Protein AF-A0A7Y2PHZ6-F1 (afdb_monomer)

Radius of gyration: 25.17 Å; Cα contacts (8 Å, |Δi|>4): 55; chains: 1; bounding box: 42×20×76 Å

Foldseek 3Di:
DVVVVVVVVVVVVVVVVVVVVVVVVVPQDPADEDEAEEADDPVVVVVVVVQVVPVSRHDHPYYHHDNDDDDPPD

Sequence (74 aa):
MSRFMQIFHHLIRSVLFLSVLSISSVQAADKIDLIIDTDPGADDVVALLLALASPEQLNVLGITTVAGNVRLDK

Secondary structure (DSSP, 8-state):
-HHHHHHHHHHHHHHHHHHHHHHHTT-PPPPEEEEEEE---HHHHHHHHHHHH-TTTEEEEEEEE---SS-S--

Nearest PDB structures (foldseek):
  6j0y-assembly2_B  TM=3.874E-01  e=3.697E+00  Saccharomyces cerevisiae S288C
  9f9m-assembly1_A  TM=4.445E-01  e=6.867E+00  Homo sapiens
  6j0y-assembly1_A  TM=3.952E-01  e=7.356E+00  Saccharomyces cerevisiae S288C

Mean predicted aligned error: 10.95 Å

Structure (mmCIF, N/CA/C/O backbone):
data_AF-A0A7Y2PHZ6-F1
#
_entry.id   AF-A0A7Y2PHZ6-F1
#
loop_
_atom_site.group_PDB
_atom_site.id
_atom_site.type_symbol
_atom_site.label_atom_id
_atom_site.label_alt_id
_atom_site.label_comp_id
_atom_site.label_asym_id
_atom_site.label_entity_id
_atom_site.label_seq_id
_atom_site.pdbx_PDB_ins_code
_atom_site.Cartn_x
_atom_site.Cartn_y
_atom_site.Cartn_z
_atom_site.occupancy
_atom_site.B_iso_or_equiv
_atom_site.auth_seq_id
_atom_site.auth_comp_id
_atom_site.auth_asym_id
_atom_site.auth_atom_id
_atom_site.pdbx_PDB_model_num
ATOM 1 N N . MET A 1 1 ? -24.174 5.381 57.088 1.00 62.28 1 MET A N 1
ATOM 2 C CA . MET A 1 1 ? -24.624 5.894 55.770 1.00 62.28 1 MET A CA 1
ATOM 3 C C . MET A 1 1 ? -23.537 6.640 54.993 1.00 62.28 1 MET A C 1
ATOM 5 O O . MET A 1 1 ? -23.383 6.354 53.814 1.00 62.28 1 MET A O 1
ATOM 9 N N .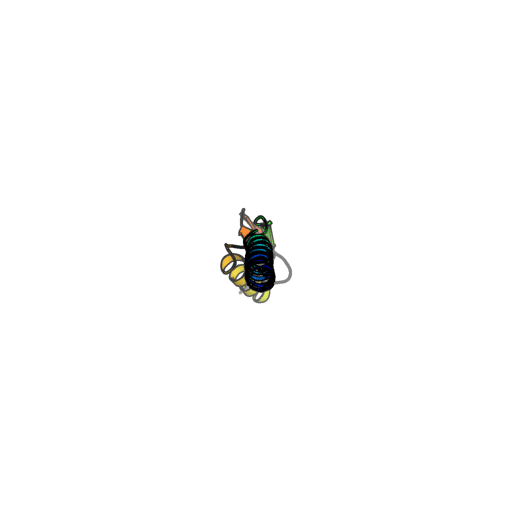 SER A 1 2 ? -22.732 7.513 55.61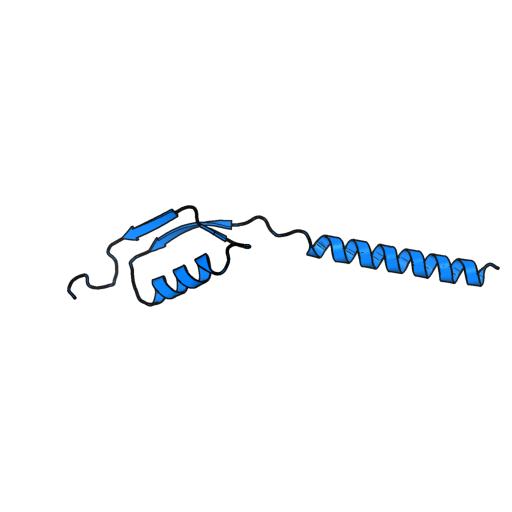5 1.00 75.44 2 SER A N 1
ATOM 10 C CA . SER A 1 2 ? -21.701 8.307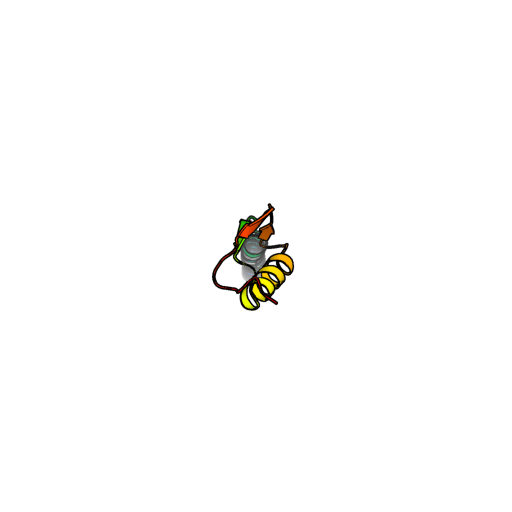 54.912 1.00 75.44 2 SER A CA 1
ATOM 11 C C . SER A 1 2 ? -20.594 7.484 54.233 1.00 75.44 2 SER A C 1
ATOM 13 O O . SER A 1 2 ? -20.287 7.735 53.073 1.00 75.44 2 SER A O 1
ATOM 15 N N . ARG A 1 3 ? -20.039 6.457 54.896 1.00 75.19 3 ARG A N 1
ATOM 16 C CA . ARG A 1 3 ? -18.983 5.596 54.315 1.00 75.19 3 ARG A CA 1
ATOM 17 C C . ARG A 1 3 ? -19.441 4.796 53.092 1.00 75.19 3 ARG A C 1
ATOM 19 O O . ARG A 1 3 ? -18.692 4.668 52.133 1.00 75.19 3 ARG A O 1
ATOM 26 N N . PHE A 1 4 ? -20.676 4.294 53.107 1.00 81.25 4 PHE A N 1
ATOM 27 C CA . PHE A 1 4 ? -21.252 3.572 51.968 1.00 81.25 4 PHE A CA 1
ATOM 28 C C . PHE A 1 4 ? -21.417 4.498 50.758 1.00 81.25 4 PHE A C 1
ATOM 30 O O . PHE A 1 4 ? -20.987 4.164 49.659 1.00 81.25 4 PHE A O 1
ATOM 37 N N . MET A 1 5 ? -21.939 5.709 50.983 1.00 81.94 5 MET A N 1
ATOM 38 C CA . MET A 1 5 ? -22.003 6.730 49.938 1.00 81.94 5 MET A CA 1
ATOM 39 C C . MET A 1 5 ? -20.613 7.122 49.428 1.00 81.94 5 MET A C 1
ATOM 41 O O . MET A 1 5 ? -20.458 7.315 48.230 1.00 81.94 5 MET A O 1
ATOM 45 N N . GLN A 1 6 ? -19.593 7.225 50.282 1.00 81.88 6 GLN A N 1
ATOM 46 C CA . GLN A 1 6 ? -18.227 7.545 49.844 1.00 81.88 6 GLN A CA 1
ATOM 47 C C . GLN A 1 6 ? -17.640 6.464 48.927 1.00 81.88 6 GLN A C 1
ATOM 49 O O . GLN A 1 6 ? -17.093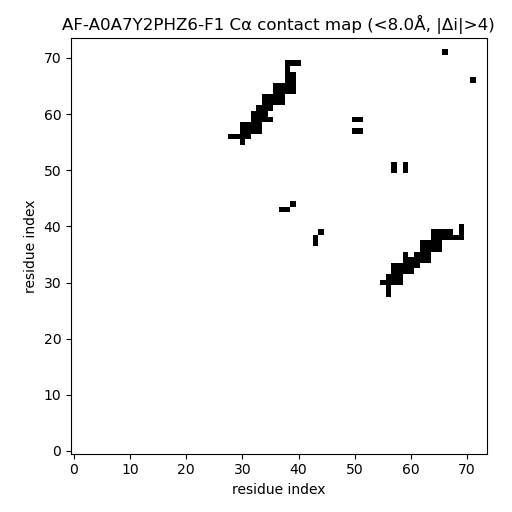 6.788 47.875 1.00 81.88 6 GLN A O 1
ATOM 54 N N . ILE A 1 7 ? -17.813 5.189 49.285 1.00 83.75 7 ILE A N 1
ATOM 55 C CA . ILE A 1 7 ? -17.377 4.052 48.461 1.00 83.75 7 ILE A CA 1
ATOM 56 C C . ILE A 1 7 ? -18.119 4.049 47.120 1.00 83.75 7 ILE A C 1
ATOM 58 O O . ILE A 1 7 ? -17.500 3.888 46.071 1.00 83.75 7 ILE A O 1
ATOM 62 N N . PHE A 1 8 ? -19.428 4.300 47.140 1.00 87.38 8 PHE A N 1
ATOM 63 C CA . PHE A 1 8 ? -20.249 4.379 45.934 1.00 87.38 8 PHE A CA 1
ATOM 64 C C . PHE A 1 8 ? -19.814 5.516 44.995 1.00 87.38 8 PHE A C 1
ATOM 66 O O . PHE A 1 8 ? -19.654 5.304 43.795 1.00 87.38 8 PHE A O 1
ATOM 73 N N . HIS A 1 9 ? -19.527 6.706 45.532 1.00 86.44 9 HIS A N 1
ATOM 74 C CA . HIS A 1 9 ? -19.000 7.817 44.735 1.00 86.44 9 HIS A CA 1
ATOM 75 C C . HIS A 1 9 ? -17.607 7.522 44.167 1.00 86.44 9 HIS A C 1
ATOM 77 O O . HIS A 1 9 ? -17.320 7.919 43.039 1.00 86.44 9 HIS A O 1
ATOM 83 N N . HIS A 1 10 ? -16.739 6.830 44.913 1.00 88.50 10 HIS A N 1
ATOM 84 C CA . HIS A 1 10 ? -15.441 6.401 44.392 1.00 88.50 10 HIS A CA 1
ATOM 85 C C . HIS A 1 10 ? -15.580 5.382 43.263 1.00 88.50 10 HIS A C 1
ATOM 87 O O . HIS A 1 10 ? -14.915 5.540 42.247 1.00 88.50 10 HIS A O 1
ATOM 93 N N . LEU A 1 11 ? -16.489 4.414 43.383 1.00 91.50 11 LEU A N 1
ATOM 94 C CA . LEU A 1 11 ? -16.792 3.466 42.308 1.00 91.50 11 LEU A CA 1
ATOM 95 C C . LEU A 1 11 ? -17.273 4.178 41.041 1.00 91.50 11 LEU A C 1
ATOM 97 O O . LEU A 1 11 ? -16.729 3.937 39.968 1.00 91.50 11 LEU A O 1
ATOM 101 N N . ILE A 1 12 ? -18.229 5.102 41.165 1.00 92.81 12 ILE A N 1
ATOM 102 C CA . ILE A 1 12 ? -18.740 5.870 40.020 1.00 92.81 12 ILE A CA 1
ATOM 103 C C . ILE A 1 12 ? -17.627 6.690 39.363 1.00 92.81 12 ILE A C 1
ATOM 105 O O . ILE A 1 12 ? -17.494 6.676 38.142 1.00 92.81 12 ILE A O 1
ATOM 109 N N . ARG A 1 13 ? -16.801 7.382 40.157 1.00 87.62 13 ARG A N 1
ATOM 110 C CA . ARG A 1 13 ? -15.677 8.175 39.636 1.00 87.62 13 ARG A CA 1
ATOM 111 C C . ARG A 1 13 ? -14.639 7.307 38.933 1.00 87.62 13 ARG A C 1
ATOM 113 O O . ARG A 1 13 ? -14.168 7.697 37.873 1.00 87.62 13 ARG A O 1
ATOM 120 N N . SER A 1 14 ? -14.315 6.140 39.486 1.00 88.62 14 SER A N 1
ATOM 121 C CA . SER A 1 14 ? -13.376 5.202 38.868 1.00 88.62 14 SER A CA 1
ATOM 122 C C . SER A 1 14 ? -13.912 4.644 37.552 1.00 88.62 14 SER A C 1
ATOM 124 O O . SER A 1 14 ? -13.169 4.590 36.580 1.00 88.62 14 SER A O 1
ATOM 126 N N . VAL A 1 15 ? -15.199 4.285 37.488 1.00 91.81 15 VAL A N 1
ATOM 127 C CA . VAL A 1 15 ? -15.842 3.802 36.253 1.00 91.81 15 VAL A CA 1
ATOM 128 C C . VAL A 1 15 ? -15.893 4.900 35.188 1.00 91.81 15 VAL A C 1
ATOM 130 O O . VAL A 1 15 ? -15.548 4.638 34.040 1.00 91.81 15 VAL A O 1
ATOM 133 N N . LEU A 1 16 ? -16.253 6.132 35.564 1.00 88.81 16 LEU A N 1
ATOM 134 C CA . LEU A 1 16 ? -16.236 7.289 34.660 1.00 88.81 16 LEU A CA 1
ATOM 135 C C . LEU A 1 16 ? -14.827 7.616 34.153 1.00 88.81 16 LEU A C 1
ATOM 137 O O . LEU A 1 16 ? -14.648 7.977 32.996 1.00 88.81 16 LEU A O 1
ATOM 141 N N . PHE A 1 17 ? -13.812 7.490 35.005 1.00 86.31 17 PHE A N 1
ATOM 142 C CA . PHE A 1 17 ? -12.427 7.704 34.599 1.00 86.31 17 PHE A CA 1
ATOM 143 C C . PHE A 1 17 ? -11.953 6.620 33.619 1.00 86.31 17 PHE A C 1
ATOM 145 O O . PHE A 1 17 ? -11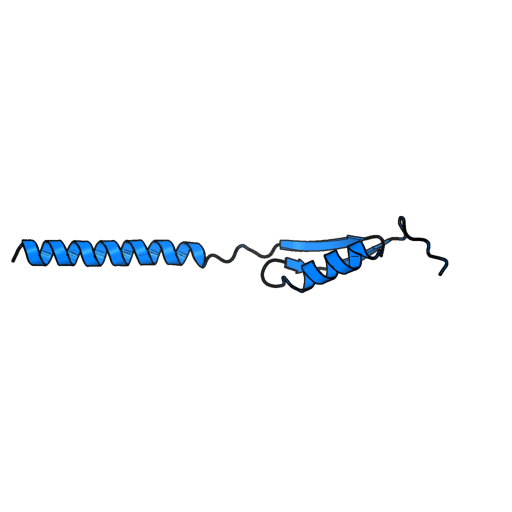.334 6.933 32.602 1.00 86.31 17 PHE A O 1
ATOM 152 N N 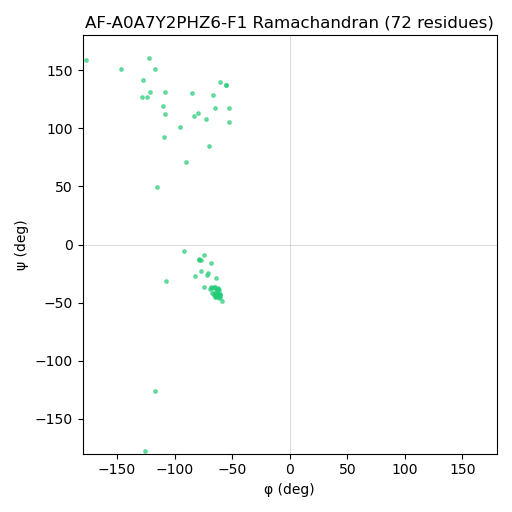. LEU A 1 18 ? -12.306 5.354 33.879 1.00 84.56 18 LEU A N 1
ATOM 153 C CA . LEU A 1 18 ? -11.998 4.236 32.985 1.00 84.56 18 LEU A CA 1
ATOM 154 C C . LEU A 1 18 ? -12.690 4.377 31.620 1.00 84.56 18 LEU A C 1
ATOM 156 O O . LEU A 1 18 ? -12.086 4.070 30.594 1.00 84.56 18 LEU A O 1
ATOM 160 N N . SER A 1 19 ? -13.940 4.852 31.589 1.00 81.56 19 SER A N 1
ATOM 161 C CA . SER A 1 19 ? -14.683 5.018 30.337 1.00 81.56 19 SER A CA 1
ATOM 162 C C . SER A 1 19 ? -14.120 6.141 29.466 1.00 81.56 19 SER A C 1
ATOM 164 O O . SER A 1 19 ? -14.013 5.966 28.256 1.00 81.56 19 SER A O 1
ATOM 166 N N . VAL A 1 20 ? -13.687 7.258 30.062 1.00 80.56 20 VAL A N 1
ATOM 167 C CA . VAL A 1 20 ? -13.027 8.352 29.329 1.00 80.56 20 VAL A CA 1
ATOM 168 C C . VAL A 1 20 ? -11.707 7.887 28.707 1.00 80.56 20 VAL A C 1
ATOM 170 O O . VAL A 1 20 ? -11.458 8.170 27.538 1.00 80.56 20 VAL A O 1
ATOM 173 N N . LEU A 1 21 ? -10.898 7.112 29.439 1.00 74.44 21 LEU A N 1
ATOM 174 C CA . LEU A 1 21 ? -9.649 6.544 28.912 1.00 74.44 21 LEU A CA 1
ATOM 175 C C . LEU A 1 21 ? -9.882 5.587 27.734 1.00 74.44 21 LEU A C 1
ATOM 177 O O . LEU A 1 21 ? -9.108 5.590 26.779 1.00 74.44 21 LEU A O 1
ATOM 181 N N . SER A 1 22 ? -10.960 4.800 27.773 1.00 68.50 22 SER A N 1
ATOM 182 C CA . SER A 1 22 ? -11.310 3.880 26.684 1.00 68.50 22 SER A CA 1
ATOM 183 C C . SER A 1 22 ? -11.809 4.59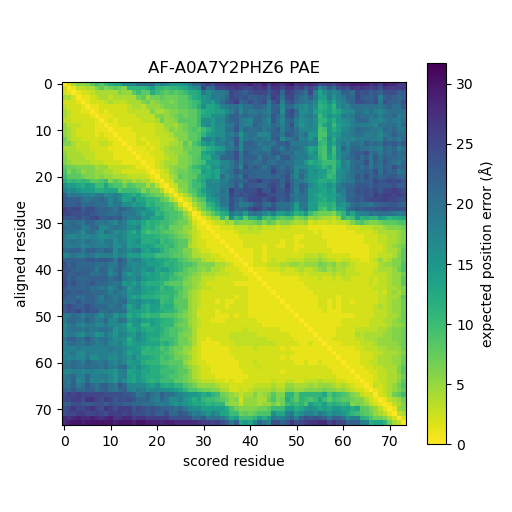0 25.422 1.00 68.50 22 SER A C 1
ATOM 185 O O . SER A 1 22 ? -11.728 4.017 24.340 1.00 68.50 22 SER A O 1
ATOM 187 N N . ILE A 1 23 ? -12.346 5.808 25.530 1.00 63.72 23 ILE A N 1
ATOM 188 C CA . ILE A 1 23 ? -12.828 6.574 24.370 1.00 63.72 23 ILE A CA 1
ATOM 189 C C . ILE A 1 23 ? -11.648 7.129 23.566 1.00 63.72 23 ILE A C 1
ATOM 191 O O . ILE A 1 23 ? -11.679 7.110 22.339 1.00 63.72 23 ILE A O 1
ATOM 195 N N . SER A 1 24 ? -10.569 7.546 24.234 1.00 59.12 24 SER A N 1
ATOM 196 C CA . SER A 1 24 ? -9.373 8.066 23.558 1.00 59.12 24 SER A CA 1
ATOM 197 C C . SER A 1 24 ? -8.666 7.025 22.685 1.00 59.12 24 SER A C 1
ATOM 199 O O . SER A 1 24 ? -8.068 7.394 21.681 1.00 59.12 24 SER A O 1
ATOM 201 N N . SER A 1 25 ? -8.756 5.731 23.013 1.00 58.06 25 SER A N 1
ATOM 202 C CA . SER A 1 25 ? -8.187 4.664 22.178 1.00 58.06 25 SER A CA 1
ATOM 203 C C . SER A 1 25 ? -9.048 4.301 20.962 1.00 58.06 25 SER A C 1
ATOM 205 O O . SER A 1 25 ? -8.576 3.579 20.091 1.00 58.06 25 SER A O 1
ATOM 207 N N . VAL A 1 26 ? -10.305 4.761 20.909 1.00 58.00 26 VAL A N 1
ATOM 208 C CA . VAL A 1 26 ? -11.241 4.512 19.792 1.00 58.00 26 VAL A CA 1
ATOM 209 C C . VAL A 1 26 ? -11.175 5.620 18.740 1.00 58.00 26 VAL A C 1
ATOM 211 O O . VAL A 1 26 ? -11.760 5.479 17.668 1.00 58.00 26 VAL A O 1
ATOM 214 N N . GLN A 1 27 ? -10.420 6.695 18.986 1.00 58.84 27 GLN A N 1
ATOM 215 C CA . GLN A 1 27 ? -10.118 7.670 17.947 1.00 58.84 27 GLN A CA 1
ATOM 216 C C . GLN A 1 27 ? -9.168 7.013 16.932 1.00 58.84 27 GLN A C 1
ATOM 218 O O . GLN A 1 27 ? -7.947 7.090 17.055 1.00 58.84 27 GLN A O 1
ATOM 223 N N . ALA A 1 28 ? -9.744 6.291 15.968 1.00 63.34 28 ALA A N 1
ATOM 224 C CA . ALA A 1 28 ? -9.040 5.809 14.794 1.00 63.34 28 ALA A CA 1
ATOM 225 C C . ALA A 1 28 ? -8.356 7.022 14.162 1.00 63.34 28 ALA A C 1
ATOM 227 O O . ALA A 1 28 ? -9.021 8.005 13.832 1.00 63.34 28 ALA A O 1
ATOM 228 N N . ALA A 1 29 ? -7.026 6.993 14.101 1.00 69.19 29 ALA A N 1
ATOM 229 C CA . ALA A 1 29 ? -6.270 8.023 13.411 1.00 69.19 29 ALA A CA 1
ATOM 230 C C . ALA A 1 29 ? -6.778 8.110 11.967 1.00 69.19 29 ALA A C 1
ATOM 232 O O . ALA A 1 29 ? -7.029 7.073 11.347 1.00 69.19 29 ALA A O 1
ATOM 233 N N . ASP A 1 30 ? -6.952 9.329 11.454 1.00 83.12 30 ASP A N 1
ATOM 234 C CA . ASP A 1 30 ? -7.368 9.521 10.067 1.00 83.12 30 ASP A CA 1
ATOM 235 C C . ASP A 1 30 ? -6.398 8.788 9.131 1.00 83.12 30 ASP A C 1
ATOM 237 O O . ASP A 1 30 ? -5.178 8.806 9.335 1.00 83.12 30 ASP A O 1
ATOM 241 N N . LYS A 1 31 ? -6.953 8.103 8.123 1.00 91.25 31 LYS A N 1
ATOM 242 C CA . LYS A 1 31 ? -6.157 7.338 7.160 1.00 91.25 31 LYS A CA 1
ATOM 243 C C . LYS A 1 31 ? -5.201 8.270 6.431 1.00 91.25 31 LYS A C 1
ATOM 245 O O . LYS A 1 31 ? -5.565 9.376 6.040 1.00 91.25 31 LYS A O 1
ATOM 250 N N . ILE A 1 32 ? -3.986 7.791 6.207 1.00 96.44 32 ILE A N 1
ATOM 251 C CA . ILE A 1 32 ? -3.005 8.501 5.400 1.00 96.44 32 ILE A CA 1
ATOM 252 C C . ILE A 1 32 ? -3.347 8.248 3.937 1.00 96.44 32 ILE A C 1
ATOM 254 O O . ILE A 1 32 ? -3.226 7.123 3.451 1.00 96.44 32 ILE A O 1
ATOM 258 N N . ASP A 1 33 ? -3.749 9.301 3.239 1.00 97.38 33 ASP A N 1
ATOM 259 C CA . ASP A 1 33 ? -3.850 9.297 1.786 1.00 97.38 33 ASP A CA 1
ATOM 260 C C . ASP A 1 33 ? -2.450 9.132 1.182 1.00 97.38 33 ASP A C 1
ATOM 262 O O . ASP A 1 33 ? -1.556 9.952 1.403 1.00 97.38 33 ASP A O 1
ATOM 266 N N . LEU A 1 34 ? -2.246 8.040 0.447 1.00 97.25 34 LEU A N 1
ATOM 267 C CA . LEU A 1 34 ? -0.934 7.594 -0.008 1.00 97.25 34 LEU A CA 1
ATOM 268 C C . LEU A 1 34 ? -0.908 7.439 -1.531 1.00 97.25 34 LEU A C 1
ATOM 270 O O . LEU A 1 34 ? -1.719 6.716 -2.107 1.00 97.25 34 LEU A O 1
ATOM 274 N N . ILE A 1 35 ? 0.069 8.075 -2.176 1.00 97.88 35 ILE A N 1
ATOM 275 C CA . ILE A 1 35 ? 0.466 7.789 -3.560 1.00 97.88 35 ILE A CA 1
ATOM 276 C C . ILE A 1 35 ? 1.822 7.091 -3.501 1.00 97.88 35 ILE A C 1
ATOM 278 O O . ILE A 1 35 ? 2.724 7.566 -2.812 1.00 97.88 35 ILE A O 1
ATOM 282 N N . ILE A 1 36 ? 1.955 5.970 -4.207 1.00 97.38 36 ILE A N 1
ATOM 283 C CA . ILE A 1 36 ? 3.196 5.192 -4.255 1.00 97.38 36 ILE A CA 1
ATOM 284 C C . ILE A 1 36 ? 3.822 5.379 -5.634 1.00 97.38 36 ILE A C 1
ATOM 286 O O . ILE A 1 36 ? 3.262 4.909 -6.618 1.00 97.38 36 ILE A O 1
ATOM 290 N N . ASP A 1 37 ? 4.970 6.048 -5.692 1.00 96.12 37 ASP A N 1
ATOM 291 C CA . ASP A 1 37 ? 5.805 6.155 -6.891 1.00 96.12 37 ASP A CA 1
ATOM 292 C C . ASP A 1 37 ? 7.088 5.351 -6.667 1.00 96.12 37 ASP A C 1
ATOM 294 O O . ASP A 1 37 ? 7.804 5.601 -5.698 1.00 96.12 37 ASP A O 1
ATOM 298 N N . THR A 1 38 ? 7.338 4.339 -7.496 1.00 94.12 38 THR A N 1
ATOM 299 C CA . THR A 1 38 ? 8.398 3.341 -7.256 1.00 94.12 38 THR A CA 1
ATOM 300 C C . THR A 1 38 ? 9.033 2.844 -8.558 1.00 94.12 38 THR A C 1
ATOM 302 O O . THR A 1 38 ? 8.382 2.823 -9.606 1.00 94.12 38 THR A O 1
ATOM 305 N N . ASP A 1 39 ? 10.303 2.436 -8.517 1.00 92.50 39 ASP A N 1
ATOM 306 C CA . ASP A 1 39 ? 10.979 1.681 -9.569 1.00 92.50 39 ASP A CA 1
ATOM 307 C C . ASP A 1 39 ? 10.939 0.168 -9.301 1.00 92.50 39 ASP A C 1
ATOM 309 O O . ASP A 1 39 ? 11.749 -0.320 -8.526 1.00 92.50 39 ASP A O 1
ATOM 313 N N . PRO A 1 40 ? 10.052 -0.613 -9.955 1.00 89.19 40 PRO A N 1
ATOM 314 C CA . PRO A 1 40 ? 9.702 -1.960 -9.501 1.00 89.19 40 PRO A CA 1
ATOM 315 C C . PRO A 1 40 ? 10.891 -2.909 -9.254 1.00 89.19 40 PRO A C 1
ATOM 317 O O . PRO A 1 40 ? 11.460 -3.480 -10.189 1.00 89.19 40 PRO A O 1
ATOM 320 N N . GLY A 1 41 ? 11.193 -3.143 -7.976 1.00 89.88 41 GLY A N 1
ATOM 321 C CA . GLY A 1 41 ? 12.143 -4.118 -7.455 1.00 89.88 41 GLY A CA 1
ATOM 322 C C . GLY A 1 41 ? 11.527 -5.069 -6.424 1.00 89.88 41 GLY A C 1
ATOM 323 O O . GLY A 1 41 ? 10.324 -5.075 -6.156 1.00 89.88 41 GLY A O 1
ATOM 324 N N . ALA A 1 42 ? 12.354 -5.956 -5.866 1.00 91.00 42 ALA A N 1
ATOM 325 C CA . ALA A 1 42 ? 11.883 -6.957 -4.904 1.00 91.00 42 ALA A CA 1
ATOM 326 C C . ALA A 1 42 ? 11.428 -6.320 -3.580 1.00 91.00 42 ALA A C 1
ATOM 328 O O . ALA A 1 42 ? 10.456 -6.763 -2.971 1.00 91.00 42 ALA A O 1
ATOM 329 N N . ASP A 1 43 ? 12.132 -5.283 -3.143 1.00 91.50 43 ASP A N 1
ATOM 330 C CA . ASP A 1 43 ? 11.826 -4.476 -1.970 1.00 91.50 43 ASP A CA 1
ATOM 331 C C . ASP A 1 43 ? 10.554 -3.639 -2.150 1.00 91.50 43 ASP A C 1
ATOM 333 O O . ASP A 1 43 ? 9.743 -3.573 -1.223 1.00 91.50 43 ASP A O 1
ATOM 337 N N . ASP A 1 44 ? 10.294 -3.112 -3.345 1.00 93.25 44 ASP A N 1
ATOM 338 C CA . ASP A 1 44 ? 9.060 -2.371 -3.636 1.00 93.25 44 ASP A CA 1
ATOM 339 C C . ASP A 1 44 ? 7.818 -3.250 -3.573 1.00 93.25 44 ASP A C 1
ATOM 341 O O . ASP A 1 44 ? 6.777 -2.826 -3.073 1.00 93.25 44 ASP A O 1
ATOM 345 N N . VAL A 1 45 ? 7.922 -4.507 -4.017 1.00 93.69 45 VAL A N 1
ATOM 346 C CA . VAL A 1 45 ? 6.828 -5.477 -3.869 1.00 93.69 45 VAL A CA 1
ATOM 347 C C . VAL A 1 45 ? 6.503 -5.682 -2.393 1.00 93.69 45 VAL A C 1
ATOM 349 O O . VAL A 1 45 ? 5.331 -5.702 -2.022 1.00 93.69 45 VAL A O 1
ATOM 352 N N . VAL A 1 46 ? 7.516 -5.794 -1.530 1.00 96.56 46 VAL A N 1
ATOM 353 C CA . VAL A 1 46 ? 7.298 -5.920 -0.082 1.00 96.56 46 VAL A CA 1
ATOM 354 C C . VAL A 1 46 ? 6.635 -4.660 0.474 1.00 96.56 46 VAL A C 1
ATOM 356 O O . VAL A 1 46 ? 5.661 -4.771 1.219 1.00 96.56 46 VAL A O 1
ATOM 359 N N . ALA A 1 47 ? 7.103 -3.473 0.085 1.00 95.25 47 ALA A N 1
ATOM 360 C CA . ALA A 1 47 ? 6.513 -2.206 0.508 1.00 95.25 47 ALA A CA 1
ATOM 361 C C . ALA A 1 47 ? 5.047 -2.077 0.066 1.00 95.25 47 ALA A C 1
ATOM 363 O O . ALA A 1 47 ? 4.186 -1.704 0.863 1.00 95.25 47 ALA A O 1
ATOM 364 N N . LEU A 1 48 ? 4.745 -2.458 -1.176 1.00 97.25 48 LEU A N 1
ATOM 365 C CA . LEU A 1 48 ? 3.397 -2.422 -1.724 1.00 97.25 48 LEU A CA 1
ATOM 366 C C . LEU A 1 48 ? 2.471 -3.415 -1.012 1.00 97.25 48 LEU A C 1
ATOM 368 O O . LEU A 1 48 ? 1.347 -3.063 -0.660 1.00 97.25 48 LEU A O 1
ATOM 372 N N . LEU A 1 49 ? 2.944 -4.636 -0.745 1.00 97.62 49 LEU A N 1
ATOM 373 C CA . LEU A 1 49 ? 2.184 -5.636 0.007 1.00 97.62 49 LEU A CA 1
ATOM 374 C C . LEU A 1 49 ? 1.880 -5.161 1.430 1.00 97.62 49 LEU A C 1
ATOM 376 O O . LEU A 1 49 ? 0.753 -5.323 1.891 1.00 97.62 49 LEU A O 1
ATOM 380 N N . LEU A 1 50 ? 2.853 -4.547 2.110 1.00 97.44 50 LEU A N 1
ATOM 381 C CA . LEU A 1 50 ? 2.647 -3.968 3.437 1.00 97.44 50 LEU A 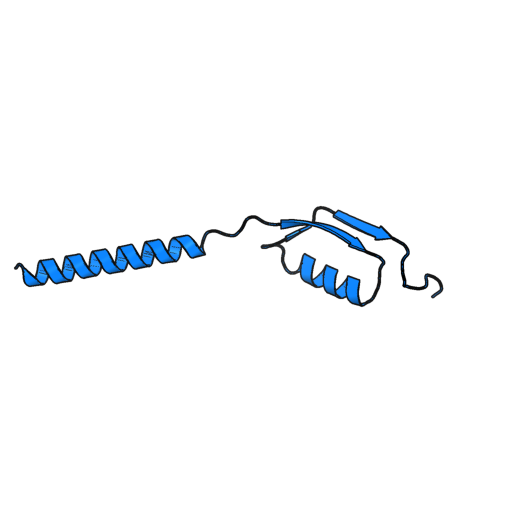CA 1
ATOM 382 C C . LEU A 1 50 ? 1.635 -2.820 3.398 1.00 97.44 50 LEU A C 1
ATOM 384 O O . LEU A 1 50 ? 0.738 -2.776 4.235 1.00 97.44 50 LEU A O 1
ATOM 388 N N . ALA A 1 51 ? 1.735 -1.930 2.407 1.00 97.19 51 ALA A N 1
ATOM 389 C CA . ALA A 1 51 ? 0.807 -0.816 2.264 1.00 97.19 51 ALA A CA 1
ATOM 390 C C . ALA A 1 51 ? -0.638 -1.301 2.052 1.00 97.19 51 ALA A C 1
ATOM 392 O O . ALA A 1 51 ? -1.560 -0.845 2.728 1.00 97.19 51 ALA A O 1
ATOM 393 N N . LEU A 1 52 ? -0.829 -2.275 1.158 1.00 96.56 52 LEU A N 1
ATOM 394 C CA . LEU A 1 52 ? -2.142 -2.843 0.841 1.00 96.56 52 LEU A CA 1
ATOM 395 C C . LEU A 1 52 ? -2.706 -3.727 1.965 1.00 96.56 52 LEU A C 1
ATOM 397 O O . LEU A 1 52 ? -3.923 -3.847 2.092 1.00 96.56 52 LEU A O 1
ATOM 401 N N . ALA A 1 53 ? -1.849 -4.321 2.800 1.00 97.75 53 ALA A N 1
ATOM 402 C CA . ALA A 1 53 ? -2.259 -5.080 3.983 1.00 97.75 53 ALA A CA 1
ATOM 403 C C . ALA A 1 53 ? -2.731 -4.191 5.152 1.00 97.75 53 ALA A C 1
ATOM 405 O O . ALA A 1 53 ? -3.296 -4.709 6.116 1.00 97.75 53 ALA A O 1
ATOM 406 N N . SER A 1 54 ? -2.548 -2.870 5.056 1.00 96.56 54 SER A N 1
ATOM 407 C CA . SER A 1 54 ? -2.856 -1.882 6.099 1.00 96.56 54 SER A CA 1
ATOM 408 C C . SER A 1 54 ? -3.981 -0.894 5.715 1.00 96.56 54 SER A C 1
ATOM 410 O O . SER A 1 54 ? -3.830 0.315 5.916 1.00 96.56 54 SER A O 1
ATOM 412 N N . PRO A 1 55 ? -5.156 -1.345 5.222 1.00 94.56 55 PRO A N 1
ATOM 413 C CA . PRO A 1 55 ? -6.207 -0.452 4.716 1.00 94.56 55 PRO A CA 1
ATOM 414 C C . PRO A 1 55 ? -6.882 0.393 5.805 1.00 94.56 55 PRO A C 1
ATOM 416 O O . PRO A 1 55 ? -7.586 1.354 5.497 1.00 94.56 55 PRO A O 1
ATOM 419 N N . GLU A 1 56 ? -6.710 0.036 7.080 1.00 93.38 56 GLU A N 1
ATOM 420 C CA . GLU A 1 56 ? -7.210 0.825 8.212 1.00 93.38 56 GLU A CA 1
ATOM 421 C C . GLU A 1 56 ? -6.349 2.056 8.498 1.00 93.38 56 GLU A C 1
ATOM 423 O O . GLU A 1 56 ? -6.841 3.014 9.082 1.00 93.38 56 GLU A O 1
ATOM 428 N N . GLN A 1 57 ? -5.080 2.045 8.080 1.00 94.44 57 GLN A N 1
ATOM 429 C CA . GLN A 1 57 ? -4.139 3.146 8.297 1.00 94.44 57 GLN A CA 1
ATOM 430 C C . GLN A 1 57 ? -3.838 3.911 7.009 1.00 94.44 57 GLN A C 1
ATOM 432 O O . GLN A 1 57 ? -3.565 5.106 7.063 1.00 94.44 57 GLN A O 1
ATOM 437 N N . LEU A 1 58 ? -3.869 3.232 5.861 1.00 96.88 58 LEU A N 1
ATOM 438 C CA . LEU A 1 58 ? -3.436 3.767 4.576 1.00 96.88 58 LEU A CA 1
ATOM 439 C C . LEU A 1 58 ? -4.582 3.724 3.566 1.00 96.88 58 LEU A C 1
ATOM 441 O O . LEU A 1 58 ? -5.225 2.693 3.372 1.00 96.88 58 LEU A O 1
ATOM 445 N N . ASN A 1 59 ? -4.807 4.848 2.897 1.00 97.19 59 ASN A N 1
ATOM 446 C CA . ASN A 1 59 ? -5.722 4.976 1.775 1.00 97.19 59 ASN A CA 1
ATOM 447 C C . ASN A 1 59 ? -4.901 5.176 0.498 1.00 97.19 59 ASN A C 1
ATOM 449 O O . ASN A 1 59 ? -4.498 6.290 0.169 1.00 97.19 59 ASN A O 1
ATOM 453 N N . VAL A 1 60 ? -4.594 4.080 -0.199 1.00 97.38 60 VAL A N 1
ATOM 454 C CA . VAL A 1 60 ? -3.785 4.135 -1.423 1.00 97.38 60 VAL A CA 1
ATOM 455 C C . VAL A 1 60 ? -4.623 4.728 -2.555 1.00 97.38 60 VAL A C 1
ATOM 457 O O . VAL A 1 60 ? -5.529 4.082 -3.076 1.00 97.38 60 VAL A O 1
ATOM 460 N N . LEU A 1 61 ? -4.307 5.963 -2.937 1.00 98.12 61 LEU A N 1
ATOM 461 C CA . LEU A 1 61 ? -5.012 6.717 -3.974 1.00 98.12 61 LEU A CA 1
ATOM 462 C C . LEU A 1 61 ? -4.550 6.348 -5.387 1.00 98.12 61 LEU A C 1
ATOM 464 O O . LEU A 1 61 ? -5.302 6.491 -6.349 1.00 98.12 61 LEU A O 1
ATOM 468 N N . GLY A 1 62 ? -3.304 5.898 -5.519 1.00 97.69 62 GLY A N 1
ATOM 469 C CA . GLY A 1 62 ? -2.711 5.559 -6.802 1.00 97.69 62 GLY A CA 1
ATOM 470 C C . GLY A 1 62 ? -1.302 5.002 -6.666 1.00 97.69 62 GLY A C 1
ATOM 471 O O . GLY A 1 62 ? -0.624 5.210 -5.658 1.00 97.69 62 GLY A O 1
ATOM 472 N N . ILE A 1 63 ? -0.881 4.286 -7.705 1.00 97.69 63 ILE A N 1
ATOM 473 C CA . ILE A 1 63 ? 0.460 3.723 -7.833 1.00 97.69 63 ILE A CA 1
ATOM 474 C C . ILE A 1 63 ? 1.001 4.153 -9.194 1.00 97.69 63 ILE A C 1
ATOM 476 O O . ILE A 1 63 ? 0.343 3.944 -10.217 1.00 97.69 63 ILE A O 1
ATOM 480 N N . THR A 1 64 ? 2.183 4.751 -9.205 1.00 96.88 64 THR A N 1
ATOM 481 C CA . THR A 1 64 ? 2.946 5.079 -10.406 1.00 96.88 64 THR A CA 1
ATOM 482 C C . THR A 1 64 ? 4.259 4.315 -10.389 1.00 96.88 64 THR A C 1
ATOM 484 O O . THR A 1 64 ? 4.776 3.939 -9.338 1.00 96.88 64 THR A O 1
ATOM 487 N N . THR A 1 65 ? 4.764 4.019 -11.581 1.00 93.38 65 THR A N 1
ATOM 488 C CA . THR A 1 65 ? 6.008 3.272 -11.735 1.00 93.38 65 THR A CA 1
ATOM 489 C C . THR A 1 65 ? 6.959 4.018 -12.645 1.00 93.38 65 THR A C 1
ATOM 491 O O . THR A 1 65 ? 6.535 4.536 -13.683 1.00 93.38 65 THR A O 1
ATOM 494 N N . VAL A 1 66 ? 8.244 3.983 -12.318 1.00 91.38 66 VAL A N 1
ATOM 495 C CA . VAL A 1 66 ? 9.318 4.511 -13.162 1.00 91.38 66 VAL A CA 1
ATOM 496 C C . VAL A 1 66 ? 10.334 3.413 -13.473 1.00 91.38 66 VAL A C 1
ATOM 498 O O . VAL A 1 66 ? 10.404 2.395 -12.792 1.00 91.38 66 VAL A O 1
ATOM 501 N N . ALA A 1 67 ? 11.132 3.593 -14.523 1.00 87.38 67 ALA A N 1
ATOM 502 C CA . ALA A 1 67 ?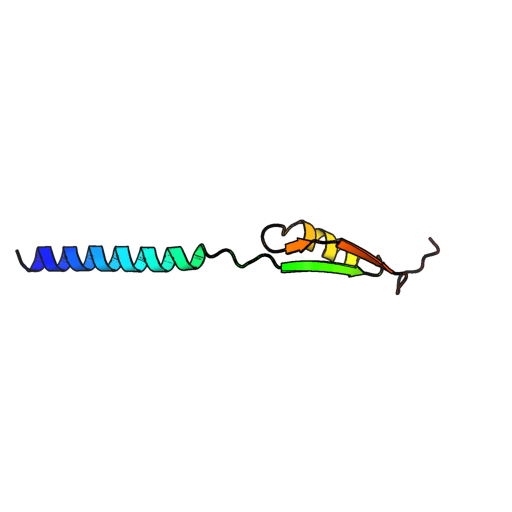 12.306 2.752 -14.732 1.00 87.38 67 ALA A CA 1
ATOM 503 C C . ALA A 1 67 ? 13.457 3.311 -13.887 1.00 87.38 67 ALA A C 1
ATOM 505 O O . ALA A 1 67 ? 13.945 4.404 -14.176 1.00 87.38 67 ALA A O 1
ATOM 506 N N . GLY A 1 68 ? 13.859 2.587 -12.844 1.00 83.19 68 GLY A N 1
ATOM 507 C CA . GLY A 1 68 ? 14.933 3.004 -11.942 1.00 83.19 68 GLY A CA 1
ATOM 508 C C . GLY A 1 68 ? 16.132 2.062 -11.959 1.00 83.19 68 GLY A C 1
ATOM 509 O O . GLY A 1 68 ? 16.729 1.832 -13.011 1.00 83.19 68 GLY A O 1
ATOM 510 N N . ASN A 1 69 ? 16.541 1.574 -10.789 1.00 77.12 69 ASN A N 1
ATOM 511 C CA . ASN A 1 69 ? 17.804 0.847 -10.611 1.00 77.12 69 ASN A CA 1
ATOM 512 C C . ASN A 1 69 ? 17.758 -0.625 -11.076 1.00 77.12 69 ASN A C 1
ATOM 514 O O . ASN A 1 69 ? 18.809 -1.262 -11.216 1.00 77.12 69 ASN A O 1
ATOM 518 N N . VAL A 1 70 ? 16.564 -1.158 -11.344 1.00 77.88 70 VAL A N 1
ATOM 519 C CA . VAL A 1 70 ? 16.362 -2.514 -11.854 1.00 77.88 70 VAL A CA 1
ATOM 520 C C . VAL A 1 70 ? 16.485 -2.535 -13.375 1.00 77.88 70 VAL A C 1
ATOM 522 O O . VAL A 1 70 ? 15.871 -1.756 -14.101 1.00 77.88 70 VAL A O 1
ATOM 525 N N . ARG A 1 71 ? 17.294 -3.472 -13.871 1.00 78.12 71 ARG A N 1
ATOM 526 C CA . ARG A 1 71 ? 17.473 -3.711 -15.305 1.00 78.12 71 ARG A CA 1
ATOM 527 C C . ARG A 1 71 ? 16.188 -4.252 -15.936 1.00 78.12 71 ARG A C 1
ATOM 529 O O . ARG A 1 71 ? 15.645 -5.241 -15.454 1.00 78.12 71 ARG A O 1
ATOM 536 N N . LEU A 1 72 ? 15.741 -3.619 -17.022 1.00 71.44 72 LEU A N 1
ATOM 537 C CA . LEU A 1 72 ? 14.540 -3.996 -17.786 1.00 71.44 72 LEU A CA 1
ATOM 538 C C . LEU A 1 72 ? 14.769 -5.220 -18.690 1.00 71.44 72 LEU A C 1
ATOM 540 O O . LEU A 1 72 ? 13.826 -5.796 -19.222 1.00 71.44 72 LEU A O 1
ATOM 544 N N . ASP A 1 73 ? 16.029 -5.597 -18.885 1.00 67.69 73 ASP A N 1
ATOM 545 C CA . ASP A 1 73 ? 16.505 -6.698 -19.708 1.00 67.69 73 ASP A CA 1
ATOM 546 C C . ASP A 1 73 ? 16.609 -8.006 -18.902 1.00 67.69 73 ASP A C 1
ATOM 548 O O . ASP A 1 73 ? 17.698 -8.503 -18.603 1.00 67.69 73 ASP A O 1
ATOM 552 N N . LYS A 1 74 ? 15.438 -8.562 -18.568 1.00 54.12 74 LYS A N 1
ATOM 553 C CA . LYS A 1 74 ? 15.195 -9.987 -18.295 1.00 54.12 74 LYS A CA 1
ATOM 554 C C . LYS A 1 74 ? 13.852 -10.415 -18.869 1.00 54.12 74 LYS A C 1
ATOM 556 O O . LYS A 1 74 ? 12.872 -9.670 -18.668 1.00 54.12 74 LYS A O 1
#

Solvent-accessible surface area (backbone atoms only — not comparable to full-atom values): 4537 Å² total; per-residue (Å²): 112,68,69,62,51,52,53,52,52,49,51,52,51,52,53,53,52,53,52,55,59,57,52,66,74,64,62,72,65,80,56,43,78,34,73,48,75,43,45,81,43,77,67,50,53,53,53,50,52,53,50,67,73,33,64,79,52,32,40,77,79,48,77,50,77,51,92,55,92,56,79,83,91,120

pLDDT: mean 85.97, std 12.15, range [54.12, 98.12]